Protein AF-A0A0G0EL10-F1 (afdb_monomer)

Sequence (91 aa):
MYTGQSDYEPVKNKGSLVKQYVYEHNLTLEGSYGMGDTESDASFLELVDNPIAFNPNDNLKEIAQKKGWRIVVEKKDVVYDITQCINMNLI

Foldseek 3Di:
DDPPDDPDDPDQAVLVVVVVVCVVVVHDLVVHEDEDAEPSRVNNLVRHPAYEHEVHDPNVVVVCLVVLHWYWYDDPNDIDTCSPVSNVVVD

pLDDT: mean 90.89, std 10.98, range [49.12, 98.5]

Structure (mmCIF, N/CA/C/O backbone):
data_AF-A0A0G0EL10-F1
#
_entry.id   AF-A0A0G0EL10-F1
#
loop_
_atom_site.group_PDB
_atom_site.id
_atom_site.type_symbol
_atom_site.label_atom_id
_atom_site.label_alt_id
_atom_site.label_comp_id
_atom_site.label_asym_id
_atom_site.label_entity_id
_atom_site.label_seq_id
_atom_site.pdbx_PDB_ins_code
_atom_site.Cartn_x
_atom_site.Cartn_y
_atom_site.Cartn_z
_atom_site.occupancy
_atom_site.B_iso_or_equiv
_atom_site.auth_seq_id
_atom_site.auth_comp_id
_atom_site.auth_asym_id
_atom_site.auth_atom_id
_atom_site.pdbx_PDB_model_num
ATOM 1 N N . MET A 1 1 ? -11.914 21.106 -26.533 1.00 70.69 1 MET A N 1
ATOM 2 C CA . MET A 1 1 ? -10.740 21.883 -26.082 1.00 70.69 1 MET A CA 1
ATOM 3 C C . MET A 1 1 ? -10.313 21.342 -24.732 1.00 70.69 1 MET A C 1
ATOM 5 O O . MET A 1 1 ? -11.180 21.173 -23.888 1.00 70.69 1 MET A O 1
ATOM 9 N N . TYR A 1 2 ? -9.029 21.039 -24.546 1.00 76.81 2 TYR A N 1
ATOM 10 C CA . TYR A 1 2 ? -8.463 20.736 -23.228 1.00 76.81 2 TYR A CA 1
ATOM 11 C C . TYR A 1 2 ? -8.115 22.064 -22.542 1.00 76.81 2 TYR A C 1
ATOM 13 O O . TYR A 1 2 ? -7.386 22.862 -23.128 1.00 76.81 2 TYR A O 1
ATOM 21 N N . THR A 1 3 ? -8.686 22.331 -21.363 1.00 87.44 3 THR A N 1
ATOM 22 C CA . THR A 1 3 ? -8.566 23.623 -20.653 1.00 87.44 3 THR A CA 1
ATOM 23 C C . THR A 1 3 ? -7.383 23.680 -19.685 1.00 87.44 3 THR A C 1
ATOM 25 O O . THR A 1 3 ? -7.006 24.767 -19.261 1.00 87.44 3 THR A O 1
ATOM 28 N N . GLY A 1 4 ? -6.800 22.531 -19.324 1.00 86.12 4 GLY A N 1
ATOM 29 C CA . GLY A 1 4 ? -5.723 22.439 -18.332 1.00 86.12 4 GLY A CA 1
ATOM 30 C C . GLY A 1 4 ? -6.150 22.715 -16.885 1.00 86.12 4 GLY A C 1
ATOM 31 O O . GLY A 1 4 ? -5.289 22.788 -16.015 1.00 86.12 4 GLY A O 1
ATOM 32 N N . GLN A 1 5 ? -7.449 22.869 -16.617 1.00 80.56 5 GLN A N 1
ATOM 33 C CA . GLN A 1 5 ? -7.984 23.041 -15.265 1.00 80.56 5 GLN A CA 1
ATOM 34 C C . GLN A 1 5 ? -8.426 21.693 -14.692 1.00 80.56 5 GLN A C 1
ATOM 36 O O . GLN A 1 5 ? -9.093 20.918 -15.378 1.00 80.56 5 GLN A O 1
ATOM 41 N N . SER A 1 6 ? -8.052 21.419 -13.440 1.00 77.44 6 SER A N 1
ATOM 42 C CA . SER A 1 6 ? -8.574 20.287 -12.673 1.00 77.44 6 SER A CA 1
ATOM 43 C C . SER A 1 6 ? -9.696 20.758 -11.752 1.00 77.44 6 SER A C 1
ATOM 45 O O . SER A 1 6 ? -9.460 21.612 -10.899 1.00 77.44 6 SER A O 1
ATOM 47 N N . ASP A 1 7 ? -10.877 20.155 -11.859 1.00 79.94 7 ASP A N 1
ATOM 48 C CA . ASP A 1 7 ? -11.986 20.414 -10.927 1.00 79.94 7 ASP A CA 1
ATOM 49 C C . ASP A 1 7 ? -11.763 19.762 -9.549 1.00 79.94 7 ASP A C 1
ATOM 51 O O . ASP A 1 7 ? -12.488 20.036 -8.594 1.00 79.94 7 ASP A O 1
ATOM 55 N N . TYR A 1 8 ? -10.763 18.882 -9.438 1.00 74.50 8 TYR A N 1
ATOM 56 C CA . TYR A 1 8 ? -10.501 18.080 -8.251 1.00 74.50 8 TYR A CA 1
ATOM 57 C C . TYR A 1 8 ? -9.000 17.859 -8.044 1.00 74.50 8 TYR A C 1
ATOM 59 O O . TYR A 1 8 ? -8.301 17.422 -8.961 1.00 74.50 8 TYR A O 1
ATOM 67 N N . GLU A 1 9 ? -8.516 18.116 -6.827 1.00 71.69 9 GLU A N 1
ATOM 68 C CA . GLU A 1 9 ? -7.173 17.712 -6.410 1.00 71.69 9 GLU A CA 1
ATOM 69 C C . GLU A 1 9 ? -7.204 16.309 -5.783 1.00 71.69 9 GLU A C 1
ATOM 71 O O . GLU A 1 9 ? -8.025 16.049 -4.899 1.00 71.69 9 GLU A O 1
ATOM 76 N N . PRO A 1 10 ? -6.292 15.402 -6.176 1.00 68.62 10 PRO A N 1
ATOM 77 C CA . PRO A 1 10 ? -6.160 14.105 -5.530 1.00 68.62 10 PRO A CA 1
ATOM 78 C C . PRO A 1 10 ? -5.880 14.242 -4.030 1.00 68.62 10 PRO A C 1
ATOM 80 O O . PRO A 1 10 ? -5.107 15.097 -3.589 1.00 68.62 10 PRO A O 1
ATOM 83 N N . VAL A 1 11 ? -6.461 13.344 -3.236 1.00 75.69 11 VAL A N 1
ATOM 84 C CA . VAL A 1 11 ? -6.238 13.311 -1.789 1.00 75.69 11 VAL A CA 1
ATOM 85 C C . VAL A 1 11 ? -4.765 13.017 -1.499 1.00 75.69 11 VAL A C 1
ATOM 87 O O . VAL A 1 11 ? -4.253 11.954 -1.844 1.00 75.69 11 VAL A O 1
ATOM 90 N N . LYS A 1 12 ? -4.090 13.955 -0.824 1.00 75.12 12 LYS A N 1
ATOM 91 C CA . LYS A 1 12 ? -2.653 13.863 -0.505 1.00 75.12 12 LYS A CA 1
ATOM 92 C C . LYS A 1 12 ? -2.313 12.743 0.484 1.00 75.12 12 LYS A C 1
ATOM 94 O O . LYS A 1 12 ? -1.193 12.249 0.474 1.00 75.12 12 LYS A O 1
ATOM 99 N N . ASN A 1 13 ? -3.260 12.351 1.341 1.00 83.25 13 ASN A N 1
ATOM 100 C CA . ASN A 1 13 ? -3.098 11.259 2.302 1.00 83.25 13 ASN A CA 1
ATOM 101 C C . ASN A 1 13 ? -4.266 10.273 2.188 1.00 83.25 13 ASN A C 1
ATOM 103 O O . ASN A 1 13 ? -5.335 10.480 2.767 1.00 83.25 13 ASN A O 1
ATOM 107 N N . LYS A 1 14 ? -4.048 9.198 1.427 1.00 86.88 14 LYS A N 1
ATOM 108 C CA . LYS A 1 14 ? -5.047 8.146 1.203 1.00 86.88 14 LYS A CA 1
ATOM 109 C C . LYS A 1 14 ? -5.389 7.403 2.500 1.00 86.88 14 LYS A C 1
ATOM 111 O O . LYS A 1 14 ? -6.547 7.056 2.709 1.00 86.88 14 LYS A O 1
ATOM 116 N N . GLY A 1 15 ? -4.420 7.223 3.401 1.00 90.00 15 GLY A N 1
ATOM 117 C CA . GLY A 1 15 ? -4.638 6.570 4.694 1.00 90.00 15 GLY A CA 1
ATOM 118 C C . GLY A 1 15 ? -5.680 7.276 5.565 1.00 90.00 15 GLY A C 1
ATOM 119 O O . GLY A 1 15 ? -6.577 6.632 6.107 1.00 90.00 15 GLY A O 1
ATOM 120 N N . SER A 1 16 ? -5.622 8.606 5.662 1.00 90.38 16 SER A N 1
ATOM 121 C CA . SER A 1 16 ? -6.613 9.381 6.423 1.00 90.38 16 SER A CA 1
ATOM 122 C C . SER A 1 16 ? -8.028 9.227 5.864 1.00 90.38 16 SER A C 1
ATOM 124 O O . SER A 1 16 ? -8.972 9.081 6.638 1.00 90.38 16 SER A O 1
ATOM 126 N N . LEU A 1 17 ? -8.169 9.198 4.535 1.00 91.62 17 LEU A N 1
ATOM 127 C CA . LEU A 1 17 ? -9.459 8.993 3.877 1.00 91.62 17 LEU A CA 1
ATOM 128 C C . LEU A 1 17 ? -10.034 7.605 4.183 1.00 91.62 17 LEU A C 1
ATOM 130 O O . LEU A 1 17 ? -11.205 7.495 4.531 1.00 91.62 17 LEU A O 1
ATOM 134 N N . VAL A 1 18 ? -9.209 6.555 4.105 1.00 92.88 18 VAL A N 1
ATOM 135 C CA . VAL A 1 18 ? -9.636 5.187 4.438 1.00 92.88 18 VAL A CA 1
ATOM 136 C C . VAL A 1 18 ? -10.085 5.101 5.896 1.00 92.88 18 VAL A C 1
ATOM 138 O O . VAL A 1 18 ? -11.163 4.575 6.163 1.00 92.88 18 VAL A O 1
ATOM 141 N N . LYS A 1 19 ? -9.323 5.672 6.841 1.00 93.50 19 LYS A N 1
ATOM 142 C CA . LYS A 1 19 ? -9.721 5.711 8.261 1.00 93.50 19 LYS A CA 1
ATOM 143 C C . LYS A 1 19 ? -11.063 6.405 8.464 1.00 93.50 19 LYS A C 1
ATOM 145 O O . LYS A 1 19 ? -11.908 5.883 9.186 1.00 93.50 19 LYS A O 1
ATOM 150 N N . GLN A 1 20 ? -11.249 7.566 7.837 1.00 94.00 20 GLN A N 1
ATOM 151 C CA . GLN A 1 20 ? -12.495 8.319 7.929 1.00 94.00 20 GLN A CA 1
ATOM 152 C C . GLN A 1 20 ? -13.669 7.502 7.381 1.00 94.00 20 GLN A C 1
ATOM 154 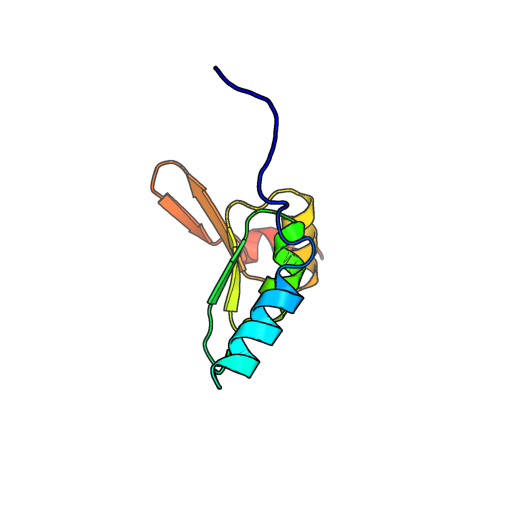O O . GLN A 1 20 ? -14.678 7.356 8.063 1.00 94.00 20 GLN A O 1
ATOM 159 N N . TYR A 1 21 ? -13.511 6.904 6.202 1.00 94.69 21 TYR A N 1
ATOM 160 C CA . TYR A 1 21 ? -14.562 6.115 5.567 1.00 94.69 21 TYR A CA 1
ATOM 161 C C . TYR A 1 21 ? -14.960 4.891 6.402 1.00 94.69 21 TYR A C 1
ATOM 163 O O . TYR A 1 21 ? -16.147 4.629 6.592 1.00 94.69 21 TYR A O 1
ATOM 171 N N . VAL A 1 22 ? -13.970 4.167 6.940 1.00 96.00 22 VAL A N 1
ATOM 172 C CA . VAL A 1 22 ? -14.183 3.015 7.829 1.00 96.00 22 VAL A CA 1
ATOM 173 C C . VAL A 1 22 ? -14.960 3.428 9.077 1.00 96.00 22 VAL A C 1
ATOM 175 O O . VAL A 1 22 ? -15.915 2.748 9.452 1.00 96.00 22 VAL A O 1
ATOM 178 N N . TYR A 1 23 ? -14.591 4.558 9.684 1.00 95.75 23 TYR A N 1
ATOM 179 C CA . TYR A 1 23 ? -15.274 5.102 10.854 1.00 95.75 23 TYR A CA 1
ATOM 180 C C . TYR A 1 23 ? -16.722 5.511 10.547 1.00 95.75 23 TYR A C 1
ATOM 182 O O . TYR A 1 23 ? -17.637 5.101 11.257 1.00 95.75 23 TYR A O 1
ATOM 190 N N . GLU A 1 24 ? -16.948 6.270 9.472 1.00 97.44 24 GLU A N 1
ATOM 191 C CA . GLU A 1 24 ? -18.276 6.768 9.082 1.00 97.44 24 GLU A CA 1
ATOM 192 C C . GLU A 1 24 ? -19.272 5.645 8.769 1.00 97.44 24 GLU A C 1
ATOM 194 O O . GLU A 1 24 ? -20.469 5.794 9.008 1.00 97.44 24 GLU A O 1
ATOM 199 N N . HIS A 1 25 ? -18.778 4.515 8.264 1.00 96.56 25 HIS A N 1
ATOM 200 C CA . HIS A 1 25 ? -19.606 3.389 7.832 1.00 96.56 25 HIS A CA 1
ATOM 201 C C . HIS A 1 25 ? -19.579 2.206 8.809 1.00 96.56 25 HIS A C 1
ATOM 203 O O . HIS A 1 25 ? -20.150 1.160 8.503 1.00 96.56 25 HIS A O 1
ATOM 209 N N . ASN A 1 26 ? -18.938 2.359 9.975 1.00 95.75 26 ASN A N 1
ATOM 210 C CA . ASN A 1 26 ? -18.785 1.311 10.989 1.00 95.75 26 ASN A CA 1
ATOM 211 C C . ASN A 1 26 ? -18.253 -0.016 10.403 1.00 95.75 26 ASN A C 1
ATOM 213 O O . ASN A 1 26 ? -18.790 -1.096 10.658 1.00 95.75 26 ASN A O 1
ATOM 217 N N . LEU A 1 27 ? -17.222 0.089 9.562 1.00 95.88 27 LEU A N 1
ATOM 218 C CA . LEU A 1 27 ? -16.559 -1.043 8.916 1.00 95.88 27 LEU A CA 1
ATOM 219 C C . LEU A 1 27 ? -15.362 -1.523 9.750 1.00 95.88 27 LEU A C 1
ATOM 221 O O . LEU A 1 27 ? -14.892 -0.841 10.657 1.00 95.88 27 LEU A O 1
ATOM 225 N N . THR A 1 28 ? -14.836 -2.694 9.400 1.00 96.25 28 THR A N 1
ATOM 226 C CA . THR A 1 28 ? -13.572 -3.226 9.925 1.00 96.25 28 THR A CA 1
ATOM 227 C C . THR A 1 28 ? -12.589 -3.461 8.782 1.00 96.25 28 THR A C 1
ATOM 229 O O . THR A 1 28 ? -13.001 -3.725 7.651 1.00 96.25 28 THR A O 1
ATOM 232 N N . LEU A 1 29 ? -11.294 -3.351 9.079 1.00 96.06 29 LEU A N 1
ATOM 233 C CA . LEU A 1 29 ? -10.206 -3.719 8.168 1.00 96.06 29 LEU A CA 1
ATOM 234 C C . LEU A 1 29 ? -9.658 -5.126 8.459 1.00 96.06 29 LEU A C 1
ATOM 236 O O . LEU A 1 29 ? -8.686 -5.539 7.832 1.00 96.06 29 LEU A O 1
ATOM 240 N N . GLU A 1 30 ? -10.292 -5.877 9.358 1.00 97.25 30 GLU A N 1
ATOM 241 C CA . GLU A 1 30 ? -9.924 -7.266 9.629 1.00 97.25 30 GLU A CA 1
ATOM 242 C C . GLU A 1 30 ? -10.040 -8.125 8.359 1.00 97.25 30 GLU A C 1
ATOM 244 O O . GLU A 1 30 ? -11.047 -8.091 7.647 1.00 97.25 30 GLU A O 1
ATOM 249 N N . GLY A 1 31 ? -8.982 -8.871 8.043 1.00 97.44 31 GLY A N 1
ATOM 250 C CA . GLY A 1 31 ? -8.884 -9.687 6.833 1.00 97.44 31 GLY A CA 1
ATOM 251 C C . GLY A 1 31 ? -8.816 -8.880 5.532 1.00 97.44 31 GLY A C 1
ATOM 252 O O . GLY A 1 31 ? -8.906 -9.463 4.448 1.00 97.44 31 GLY A O 1
ATOM 253 N N . SER A 1 32 ? -8.663 -7.554 5.607 1.00 97.75 32 SER A N 1
ATOM 254 C CA . SER A 1 32 ? -8.610 -6.692 4.425 1.00 97.75 32 SER A CA 1
ATOM 255 C C . SER A 1 32 ? -7.328 -6.890 3.617 1.00 97.75 32 SER A C 1
ATOM 257 O O . SER A 1 32 ? -6.276 -7.264 4.138 1.00 97.75 32 SER A O 1
ATOM 259 N N . TYR A 1 33 ? -7.430 -6.608 2.320 1.00 97.94 33 TYR A N 1
ATOM 260 C CA . TYR A 1 33 ? -6.312 -6.570 1.386 1.00 97.94 33 TYR A CA 1
ATOM 261 C C . TYR A 1 33 ? -6.200 -5.166 0.806 1.00 97.94 33 TYR A C 1
ATOM 263 O O . TYR A 1 33 ? -7.208 -4.547 0.463 1.00 97.94 33 TYR A O 1
ATOM 271 N N . GLY A 1 34 ? -4.972 -4.684 0.655 1.00 97.31 34 GLY A N 1
ATOM 272 C CA . GLY A 1 34 ? -4.681 -3.421 -0.016 1.00 97.31 34 GLY A CA 1
ATOM 273 C C . GLY A 1 34 ? -3.603 -3.624 -1.065 1.00 97.31 34 GLY A C 1
ATOM 274 O O . GLY A 1 34 ? -2.643 -4.352 -0.824 1.00 97.31 34 GLY A O 1
ATOM 275 N N . MET A 1 35 ? -3.762 -2.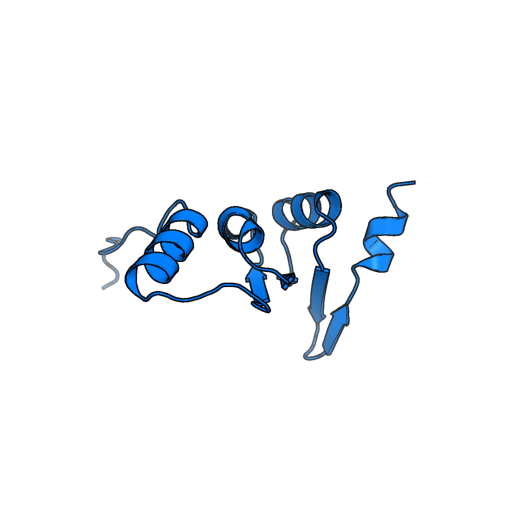985 -2.223 1.00 97.62 35 MET A N 1
ATOM 276 C CA . MET A 1 35 ? -2.790 -3.018 -3.317 1.00 97.62 35 MET A CA 1
ATOM 277 C C . MET A 1 35 ? -2.402 -1.601 -3.723 1.00 97.62 35 MET A C 1
ATOM 279 O O . MET A 1 35 ? -3.283 -0.776 -3.950 1.00 97.62 35 MET A O 1
ATOM 283 N N . GLY A 1 36 ? -1.103 -1.340 -3.842 1.00 97.38 36 GLY A N 1
ATOM 284 C CA . GLY A 1 36 ? -0.572 -0.072 -4.341 1.00 97.38 36 GLY A CA 1
ATOM 285 C C . GLY A 1 36 ? 0.721 -0.270 -5.122 1.00 97.38 36 GLY A C 1
ATOM 286 O O . GLY A 1 36 ? 1.387 -1.295 -4.969 1.00 97.38 36 GLY A O 1
ATOM 287 N N . ASP A 1 37 ? 1.063 0.708 -5.952 1.00 97.94 37 ASP A N 1
ATOM 288 C CA . ASP A 1 37 ? 2.210 0.685 -6.866 1.00 97.94 37 ASP A CA 1
ATOM 289 C C . ASP A 1 37 ? 3.209 1.826 -6.602 1.00 97.94 37 ASP A C 1
ATOM 291 O O . ASP A 1 37 ? 4.371 1.746 -7.005 1.00 97.94 37 ASP A O 1
ATOM 295 N N . THR A 1 38 ? 2.806 2.862 -5.860 1.00 97.19 38 THR A N 1
ATOM 296 C CA . THR A 1 38 ? 3.664 4.008 -5.523 1.00 97.19 38 THR A CA 1
ATOM 297 C C . THR A 1 38 ? 3.767 4.252 -4.020 1.00 97.19 38 THR A C 1
ATOM 299 O O . THR A 1 38 ? 2.950 3.809 -3.218 1.00 97.19 38 THR A O 1
ATOM 302 N N . GLU A 1 39 ? 4.764 5.024 -3.599 1.00 96.00 39 GLU A N 1
ATOM 303 C CA . GLU A 1 39 ? 4.954 5.425 -2.205 1.00 96.00 39 GLU A CA 1
ATOM 304 C C . 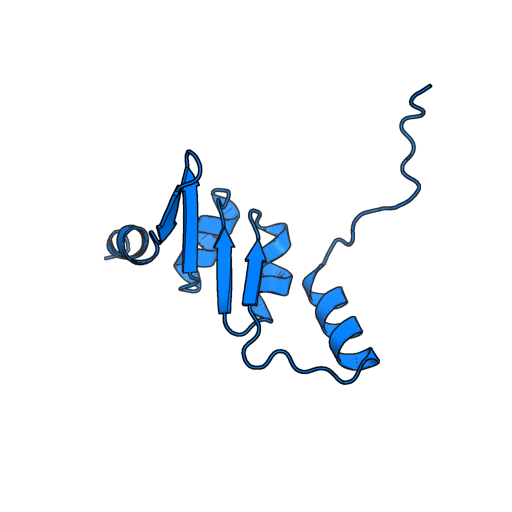GLU A 1 39 ? 3.765 6.208 -1.633 1.00 96.00 39 GLU A C 1
ATOM 306 O O . GLU A 1 39 ? 3.539 6.187 -0.424 1.00 96.00 39 GLU A O 1
ATOM 311 N N . SER A 1 40 ? 2.967 6.860 -2.488 1.00 94.69 40 SER A N 1
ATOM 312 C CA . SER A 1 40 ? 1.757 7.574 -2.063 1.00 94.69 40 SER A CA 1
ATOM 313 C C . SER A 1 40 ? 0.701 6.635 -1.458 1.00 94.69 40 SER A C 1
ATOM 315 O O . SER A 1 40 ? -0.104 7.045 -0.613 1.00 94.69 40 SER A O 1
ATOM 317 N N . ASP A 1 41 ? 0.745 5.355 -1.833 1.00 96.44 41 ASP A N 1
ATOM 318 C CA . ASP A 1 41 ? -0.151 4.302 -1.363 1.00 96.44 41 ASP A CA 1
ATOM 319 C C . ASP A 1 41 ? 0.259 3.737 -0.004 1.00 96.44 41 ASP A C 1
ATOM 321 O O . ASP A 1 41 ? -0.581 3.196 0.718 1.00 96.44 41 ASP A O 1
ATOM 325 N N . ALA A 1 42 ? 1.519 3.928 0.404 1.00 96.62 42 ALA A N 1
ATOM 326 C CA . ALA A 1 42 ? 2.042 3.392 1.659 1.00 96.62 42 ALA A CA 1
ATOM 327 C C . ALA A 1 42 ? 1.169 3.784 2.863 1.00 96.62 42 ALA A C 1
ATOM 329 O O . ALA A 1 42 ? 0.893 2.956 3.727 1.00 96.62 42 ALA A O 1
ATOM 330 N N . SER A 1 43 ? 0.663 5.022 2.872 1.00 95.50 43 SER A N 1
AT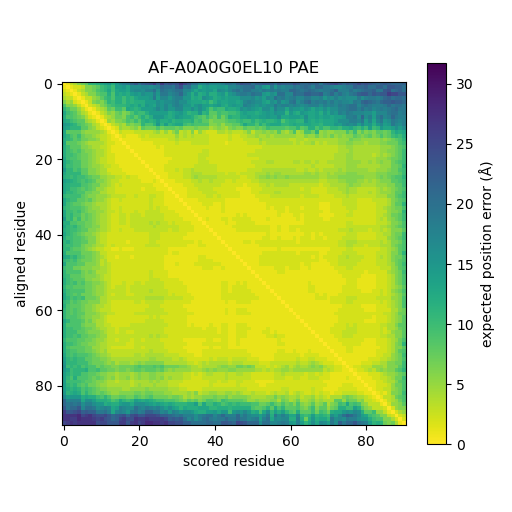OM 331 C CA . SER A 1 43 ? -0.174 5.549 3.957 1.00 95.50 43 SER A CA 1
ATOM 332 C C . SER A 1 43 ? -1.449 4.741 4.225 1.00 95.50 43 SER A C 1
ATOM 334 O O . SER A 1 43 ? -1.882 4.676 5.373 1.00 95.50 43 SER A O 1
ATOM 336 N N . PHE A 1 44 ? -2.063 4.135 3.202 1.00 95.56 44 PHE A N 1
ATOM 337 C CA . PHE A 1 44 ? -3.244 3.290 3.397 1.00 95.56 44 PHE A CA 1
ATOM 338 C C . PHE A 1 44 ? -2.889 1.802 3.448 1.00 95.56 44 PHE A C 1
ATOM 340 O O . PHE A 1 44 ? -3.569 1.052 4.143 1.00 95.56 44 PHE A O 1
ATOM 347 N N . LEU A 1 45 ? -1.819 1.376 2.766 1.00 97.75 45 LEU A N 1
ATOM 348 C CA . LEU A 1 45 ? -1.306 0.008 2.873 1.00 97.75 45 LEU A CA 1
ATOM 349 C C . LEU A 1 45 ? -0.890 -0.328 4.314 1.00 97.75 45 LEU A C 1
ATOM 351 O O . LEU A 1 45 ? -1.034 -1.461 4.748 1.00 97.75 45 LEU A O 1
ATOM 355 N N . GLU A 1 46 ? -0.466 0.662 5.098 1.00 97.25 46 GLU A N 1
ATOM 356 C CA . GLU A 1 46 ? -0.238 0.521 6.543 1.00 97.25 46 GLU A CA 1
ATOM 357 C C . GLU A 1 46 ? -1.479 0.164 7.369 1.00 97.25 46 GLU A C 1
ATOM 359 O O . GLU A 1 46 ? -1.340 -0.210 8.531 1.00 97.25 46 GLU A O 1
ATOM 364 N N . LEU A 1 47 ? -2.679 0.336 6.817 1.00 97.06 47 LEU A N 1
ATOM 365 C CA . LEU A 1 47 ? -3.934 0.189 7.554 1.00 97.06 47 LEU A CA 1
ATOM 366 C C . LEU A 1 47 ? -4.600 -1.165 7.350 1.00 97.06 47 LEU A C 1
ATOM 368 O O . LEU A 1 47 ? -5.456 -1.532 8.149 1.00 97.06 47 LEU A O 1
ATOM 372 N N . VAL A 1 48 ? -4.264 -1.856 6.264 1.00 97.56 48 VAL A N 1
ATOM 373 C CA . VAL A 1 48 ? -4.868 -3.139 5.902 1.00 97.56 48 VAL A CA 1
ATOM 374 C C . VAL A 1 48 ? -4.088 -4.294 6.518 1.00 97.56 48 VAL A C 1
ATOM 376 O O . VAL A 1 48 ? -2.878 -4.197 6.721 1.00 97.56 48 VAL A O 1
ATOM 379 N N . ASP A 1 49 ? -4.763 -5.417 6.741 1.00 98.12 49 ASP A N 1
ATOM 380 C CA . ASP A 1 49 ? -4.129 -6.613 7.307 1.00 98.12 49 ASP A CA 1
ATOM 381 C C . ASP A 1 49 ? -3.166 -7.283 6.317 1.00 98.12 49 ASP A C 1
ATOM 383 O O . ASP A 1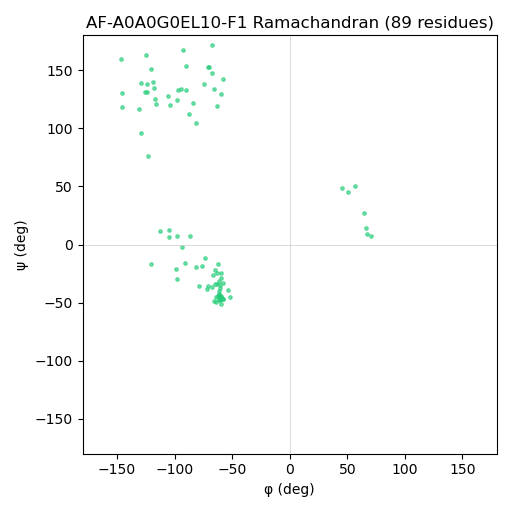 49 ? -2.125 -7.809 6.706 1.00 98.12 49 ASP A O 1
ATOM 387 N N . ASN A 1 50 ? -3.499 -7.256 5.022 1.00 98.06 50 ASN A N 1
ATOM 388 C CA . ASN A 1 50 ? -2.743 -7.928 3.965 1.00 98.06 50 ASN A CA 1
ATOM 389 C C . ASN A 1 50 ? -2.292 -6.925 2.882 1.00 98.06 50 ASN A C 1
ATOM 391 O O . ASN A 1 50 ? -2.891 -6.867 1.799 1.00 98.06 50 ASN A O 1
ATOM 395 N N . PRO A 1 51 ? -1.256 -6.106 3.145 1.00 98.25 51 PRO A N 1
ATOM 396 C CA . PRO A 1 51 ? -0.728 -5.153 2.174 1.00 98.25 51 PRO A CA 1
ATOM 397 C C . PRO A 1 51 ? 0.085 -5.836 1.070 1.00 98.25 51 PRO A C 1
ATOM 399 O O . PRO A 1 51 ? 0.910 -6.721 1.320 1.00 98.25 51 PRO A O 1
ATOM 402 N N . ILE A 1 52 ? -0.122 -5.377 -0.162 1.00 98.50 52 ILE A N 1
ATOM 403 C CA . ILE A 1 52 ? 0.540 -5.873 -1.365 1.00 98.50 52 ILE A CA 1
ATOM 404 C C . ILE A 1 52 ? 1.087 -4.684 -2.159 1.00 98.50 52 ILE A C 1
ATOM 406 O O . ILE A 1 52 ? 0.343 -3.851 -2.673 1.00 98.50 52 ILE A O 1
ATOM 410 N N . ALA A 1 53 ? 2.404 -4.634 -2.306 1.00 98.31 53 ALA A N 1
ATOM 411 C CA . ALA A 1 53 ? 3.071 -3.766 -3.262 1.00 98.31 53 ALA A CA 1
ATOM 412 C C . ALA A 1 53 ? 3.033 -4.448 -4.640 1.00 98.31 53 ALA A C 1
ATOM 414 O O . ALA A 1 53 ? 3.743 -5.429 -4.878 1.00 98.31 53 ALA A O 1
ATOM 415 N N . PHE A 1 54 ? 2.161 -3.974 -5.526 1.00 98.25 54 PHE A N 1
ATOM 416 C CA . PHE A 1 54 ? 1.901 -4.568 -6.835 1.00 98.25 54 PHE A CA 1
ATOM 417 C C . PHE A 1 54 ? 2.567 -3.740 -7.933 1.00 98.25 54 PHE A C 1
ATOM 419 O O . PHE A 1 54 ? 2.256 -2.565 -8.082 1.00 98.25 54 PHE A O 1
ATOM 426 N N . ASN A 1 55 ? 3.483 -4.346 -8.693 1.00 97.75 55 ASN A N 1
ATOM 427 C CA . ASN A 1 55 ? 4.350 -3.647 -9.647 1.00 97.75 55 ASN A CA 1
ATOM 428 C C . ASN A 1 55 ? 4.966 -2.358 -9.058 1.00 97.75 55 ASN A C 1
ATOM 430 O O . ASN A 1 55 ? 4.882 -1.305 -9.693 1.00 97.75 55 ASN A O 1
ATOM 434 N N . PRO A 1 56 ? 5.558 -2.403 -7.846 1.00 97.69 56 PRO A N 1
ATOM 435 C CA . PRO A 1 56 ? 5.928 -1.183 -7.151 1.00 97.69 56 PRO A CA 1
ATOM 436 C C . PRO A 1 56 ? 7.051 -0.434 -7.862 1.00 97.69 56 PRO A C 1
ATOM 438 O O . PRO A 1 56 ? 7.977 -1.043 -8.409 1.00 97.69 56 PRO A O 1
ATOM 441 N N . ASN A 1 57 ? 7.021 0.892 -7.761 1.00 97.69 57 ASN A N 1
ATOM 442 C CA . ASN A 1 57 ? 8.203 1.707 -7.996 1.00 97.69 57 ASN A CA 1
ATOM 443 C C . ASN A 1 57 ? 9.269 1.473 -6.906 1.00 97.69 57 ASN A C 1
ATOM 445 O O . ASN A 1 57 ? 9.021 0.812 -5.892 1.00 97.69 57 ASN A O 1
ATOM 449 N N . ASP A 1 58 ? 10.469 2.023 -7.100 1.00 96.88 58 ASP A N 1
ATOM 450 C CA . ASP A 1 58 ? 11.589 1.785 -6.181 1.00 96.88 58 ASP A CA 1
ATOM 451 C C . ASP A 1 58 ? 11.299 2.261 -4.748 1.00 96.88 58 ASP A C 1
ATOM 453 O O . ASP A 1 58 ? 11.644 1.566 -3.791 1.00 96.88 58 ASP A O 1
ATOM 457 N N . ASN A 1 59 ? 10.595 3.387 -4.591 1.00 97.81 59 ASN A N 1
ATOM 458 C CA . ASN A 1 59 ? 10.250 3.936 -3.280 1.00 97.81 59 ASN A CA 1
ATOM 459 C C . ASN A 1 59 ? 9.289 3.009 -2.514 1.00 97.81 59 ASN A C 1
ATOM 461 O O . ASN A 1 59 ? 9.535 2.676 -1.353 1.00 97.81 59 ASN A O 1
ATOM 465 N N . LEU A 1 60 ? 8.205 2.548 -3.150 1.00 97.56 60 LEU A N 1
ATOM 466 C CA . LEU A 1 60 ? 7.271 1.617 -2.514 1.00 97.56 60 LEU A CA 1
ATOM 467 C C . LEU A 1 60 ? 7.915 0.252 -2.278 1.00 97.56 60 LEU A C 1
ATOM 469 O O . LEU A 1 60 ? 7.665 -0.359 -1.242 1.00 97.56 60 LEU A O 1
ATOM 473 N N . LYS A 1 61 ? 8.762 -0.218 -3.197 1.00 97.00 61 LYS A N 1
ATOM 474 C CA . LYS A 1 61 ? 9.520 -1.459 -3.026 1.00 97.00 61 LYS A CA 1
ATOM 475 C C . LYS A 1 61 ? 10.387 -1.399 -1.769 1.00 97.00 61 LYS A C 1
ATOM 477 O O . LYS A 1 61 ? 10.336 -2.329 -0.970 1.00 97.00 61 LYS A O 1
ATOM 482 N N . GLU A 1 62 ? 11.126 -0.310 -1.554 1.00 96.31 62 GLU A N 1
ATOM 483 C CA . GLU A 1 62 ? 11.954 -0.136 -0.356 1.00 96.31 62 GLU A CA 1
ATOM 484 C C . GLU A 1 62 ? 11.105 -0.139 0.928 1.00 96.31 62 GLU A C 1
ATOM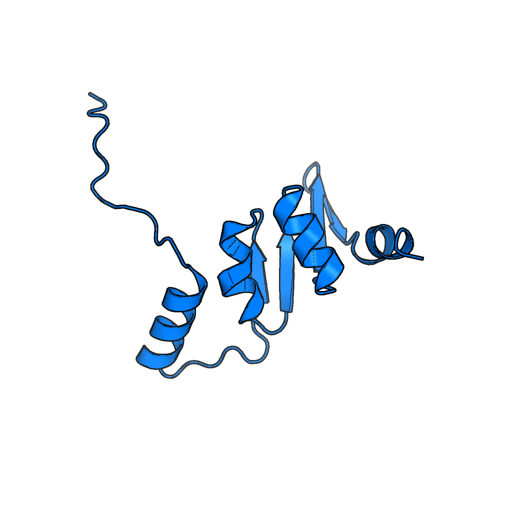 486 O O . GLU A 1 62 ? 11.454 -0.797 1.912 1.00 96.31 62 GLU A O 1
ATOM 491 N N . ILE A 1 63 ? 9.961 0.555 0.920 1.00 96.88 63 ILE A N 1
ATOM 492 C CA . ILE A 1 63 ? 9.012 0.554 2.044 1.00 96.88 63 ILE A CA 1
ATOM 493 C C . ILE A 1 63 ? 8.486 -0.863 2.303 1.00 96.88 63 ILE A C 1
ATOM 495 O O . ILE A 1 63 ? 8.501 -1.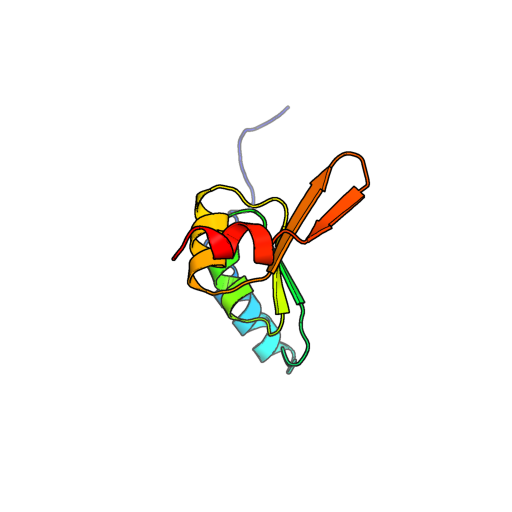324 3.445 1.00 96.88 63 ILE A O 1
ATOM 499 N N . ALA A 1 64 ? 8.058 -1.562 1.252 1.00 96.69 64 ALA A N 1
ATOM 500 C CA . ALA A 1 64 ? 7.519 -2.913 1.329 1.00 96.69 64 ALA A CA 1
ATOM 501 C C . ALA A 1 64 ? 8.550 -3.901 1.886 1.00 96.69 64 ALA A C 1
ATOM 503 O O . ALA A 1 64 ? 8.220 -4.680 2.775 1.00 96.69 64 ALA A O 1
ATOM 504 N N . GLN A 1 65 ? 9.810 -3.812 1.452 1.00 95.38 65 GLN A N 1
ATOM 505 C CA . GLN A 1 65 ? 10.915 -4.609 1.994 1.00 95.38 65 GLN A CA 1
ATOM 506 C C . GLN A 1 65 ? 11.110 -4.368 3.489 1.00 95.38 65 GLN A C 1
ATOM 508 O O . GLN A 1 65 ? 11.124 -5.313 4.275 1.00 95.38 65 GLN A O 1
ATOM 513 N N . LYS A 1 66 ? 11.216 -3.097 3.899 1.00 94.69 66 LYS A N 1
ATOM 514 C CA . LYS A 1 66 ? 11.414 -2.726 5.309 1.00 94.69 66 LYS A CA 1
ATOM 515 C C . LYS A 1 66 ? 10.264 -3.191 6.200 1.00 94.69 66 LYS A C 1
ATOM 517 O O . LYS A 1 66 ? 10.492 -3.526 7.358 1.00 94.69 66 LYS A O 1
ATOM 522 N N . LYS A 1 67 ? 9.037 -3.188 5.676 1.00 95.38 67 L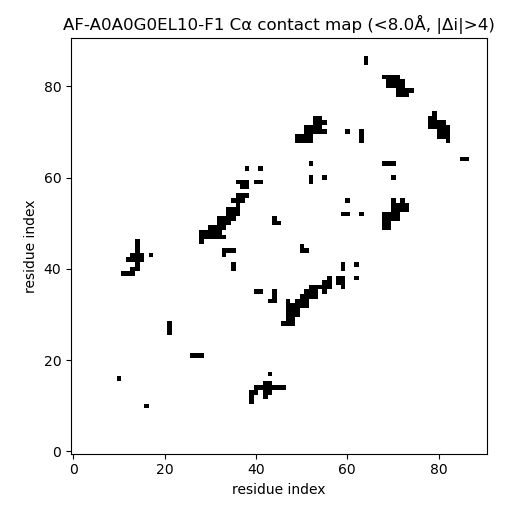YS A N 1
ATOM 523 C CA . LYS A 1 67 ? 7.824 -3.565 6.413 1.00 95.38 67 LYS A CA 1
ATOM 524 C C . LYS A 1 67 ? 7.427 -5.032 6.259 1.00 95.38 67 LYS A C 1
ATOM 526 O O . LYS A 1 67 ? 6.445 -5.447 6.866 1.00 95.38 67 LYS A O 1
ATOM 531 N N . GLY A 1 68 ? 8.160 -5.807 5.460 1.00 95.06 68 GLY A N 1
ATOM 532 C CA . GLY A 1 68 ? 7.823 -7.200 5.167 1.00 95.06 68 GLY A CA 1
ATOM 533 C C . GLY A 1 68 ? 6.502 -7.366 4.409 1.00 95.06 68 GLY A C 1
ATOM 534 O O . GLY A 1 68 ? 5.845 -8.395 4.548 1.00 95.06 68 GLY A O 1
ATOM 535 N N . TRP A 1 69 ? 6.084 -6.360 3.637 1.00 97.19 69 TRP A N 1
ATOM 536 C CA . TRP A 1 69 ? 4.883 -6.445 2.810 1.00 97.19 69 TRP A CA 1
ATOM 537 C C . TRP A 1 69 ? 5.097 -7.382 1.625 1.00 97.19 69 TRP A C 1
ATOM 539 O O . TRP A 1 69 ? 6.211 -7.545 1.121 1.00 97.19 69 TRP A O 1
ATOM 549 N N . ARG A 1 70 ? 4.000 -7.972 1.150 1.00 97.56 70 ARG A N 1
ATOM 550 C CA . ARG A 1 70 ? 4.012 -8.832 -0.031 1.00 97.56 70 ARG A CA 1
ATOM 551 C C . ARG A 1 70 ? 4.366 -8.002 -1.265 1.00 97.56 70 ARG A C 1
ATOM 553 O O . ARG A 1 70 ? 3.785 -6.940 -1.468 1.00 97.56 70 ARG A O 1
ATOM 560 N N . ILE A 1 71 ? 5.275 -8.494 -2.105 1.00 98.00 71 ILE A N 1
ATOM 561 C CA . ILE A 1 71 ? 5.651 -7.842 -3.365 1.00 98.00 71 ILE A CA 1
ATOM 562 C C . ILE A 1 71 ? 5.275 -8.750 -4.530 1.00 98.00 71 ILE A C 1
ATOM 564 O O . ILE A 1 71 ? 5.751 -9.883 -4.637 1.00 98.00 71 ILE A O 1
ATOM 568 N N . VAL A 1 72 ? 4.426 -8.231 -5.412 1.00 97.75 72 VAL A N 1
ATOM 569 C CA . VAL A 1 72 ? 3.883 -8.956 -6.560 1.00 97.75 72 VAL A CA 1
ATOM 570 C C . VAL A 1 72 ? 4.194 -8.197 -7.841 1.00 97.75 72 VAL A C 1
ATOM 572 O O . VAL A 1 72 ? 4.056 -6.978 -7.885 1.00 97.75 72 VAL A O 1
ATOM 575 N N . VAL A 1 73 ? 4.592 -8.916 -8.889 1.00 97.69 73 VAL A N 1
ATOM 576 C CA . VAL A 1 73 ? 4.848 -8.345 -10.215 1.00 97.69 73 VAL A CA 1
ATOM 577 C C . VAL A 1 73 ? 4.004 -9.057 -11.261 1.00 97.69 73 VAL A C 1
ATOM 579 O O . VAL A 1 73 ? 3.993 -10.285 -11.321 1.00 97.69 73 VAL A O 1
ATOM 582 N N . GLU A 1 74 ? 3.318 -8.292 -12.101 1.00 96.94 74 GLU A N 1
ATOM 583 C CA . GLU A 1 74 ? 2.654 -8.796 -13.301 1.00 96.94 74 GLU A CA 1
ATOM 584 C C . GLU A 1 74 ? 3.552 -8.586 -14.522 1.00 96.94 74 GLU A C 1
ATOM 586 O O . GLU A 1 74 ? 4.134 -7.516 -14.728 1.00 96.94 74 GLU A O 1
ATOM 591 N N . LYS A 1 75 ? 3.691 -9.636 -15.336 1.00 96.44 75 LYS A N 1
ATOM 592 C CA . LYS A 1 75 ? 4.348 -9.560 -16.635 1.00 96.44 75 LYS A CA 1
ATOM 593 C C . LYS A 1 75 ? 3.694 -10.508 -17.635 1.00 96.44 75 LYS A C 1
ATOM 595 O O . LYS A 1 75 ? 3.816 -11.721 -17.494 1.00 96.44 75 LYS A O 1
ATOM 600 N N . LYS A 1 76 ? 3.136 -9.943 -18.712 1.00 94.00 76 LYS A N 1
ATOM 601 C CA . LYS A 1 76 ? 2.503 -10.694 -19.817 1.00 94.00 76 LYS A CA 1
ATOM 602 C C . LYS A 1 76 ? 1.372 -11.603 -19.318 1.00 94.00 76 LYS A C 1
ATOM 604 O O . LYS A 1 76 ? 1.377 -12.796 -19.610 1.00 94.00 76 LYS A O 1
ATOM 609 N N . ASP A 1 77 ? 0.453 -11.043 -18.538 1.00 93.50 77 ASP A N 1
ATOM 610 C CA . ASP A 1 77 ? -0.718 -11.736 -17.986 1.00 93.50 77 ASP A CA 1
ATOM 611 C C . ASP A 1 77 ? -0.370 -12.833 -16.960 1.00 93.50 77 ASP A C 1
ATOM 613 O O . ASP A 1 77 ? -1.212 -13.654 -16.594 1.00 93.50 77 ASP A O 1
ATOM 617 N N . VAL A 1 78 ? 0.873 -12.844 -16.461 1.00 96.50 78 VAL A N 1
ATOM 618 C CA . VAL A 1 78 ? 1.346 -13.766 -15.422 1.00 96.50 78 VAL A CA 1
ATOM 619 C C . VAL A 1 78 ? 1.770 -12.982 -14.192 1.00 96.50 78 VAL A C 1
ATOM 621 O O . VAL A 1 78 ? 2.491 -11.990 -14.286 1.00 96.50 78 VAL A O 1
ATOM 624 N N . VAL A 1 79 ? 1.336 -13.457 -13.027 1.00 96.50 79 VAL A N 1
ATOM 625 C CA . VAL A 1 79 ? 1.590 -12.829 -11.731 1.00 96.50 79 VAL A CA 1
ATOM 626 C C . VAL A 1 79 ? 2.634 -13.631 -10.958 1.00 96.50 79 VAL A C 1
ATOM 628 O O . VAL A 1 79 ? 2.485 -14.837 -10.764 1.00 96.50 79 VAL A O 1
ATOM 631 N N . TYR A 1 80 ? 3.674 -12.947 -10.491 1.00 96.69 80 TYR A N 1
ATOM 632 C CA . TYR A 1 80 ? 4.780 -13.512 -9.729 1.00 96.69 80 TYR A CA 1
ATOM 633 C C . TYR A 1 80 ? 4.811 -12.910 -8.329 1.00 96.69 80 TYR A C 1
ATOM 635 O O . TYR A 1 80 ? 4.892 -11.693 -8.171 1.00 96.69 80 TYR A O 1
ATOM 643 N N . ASP A 1 81 ? 4.796 -13.764 -7.311 1.00 96.62 81 ASP A N 1
ATOM 644 C CA . ASP A 1 81 ? 5.107 -13.361 -5.943 1.00 96.62 81 ASP A CA 1
ATOM 645 C C . ASP A 1 81 ? 6.617 -13.462 -5.730 1.00 96.62 81 ASP A C 1
ATOM 647 O O . ASP A 1 81 ? 7.187 -14.553 -5.766 1.00 96.62 81 ASP A O 1
ATOM 651 N N . ILE A 1 82 ? 7.267 -12.316 -5.549 1.00 94.88 82 ILE A N 1
ATOM 652 C CA . ILE A 1 82 ? 8.728 -12.221 -5.451 1.00 94.88 82 ILE A CA 1
ATOM 653 C C . ILE A 1 82 ? 9.193 -11.809 -4.054 1.00 94.88 82 ILE A C 1
ATOM 655 O O . ILE A 1 82 ? 10.371 -11.507 -3.860 1.00 94.88 82 ILE A O 1
ATOM 659 N N . THR A 1 83 ? 8.287 -11.827 -3.071 1.00 92.62 83 THR A N 1
ATOM 660 C CA . THR A 1 83 ? 8.540 -11.370 -1.696 1.00 92.62 83 THR A CA 1
ATOM 661 C C . THR A 1 83 ? 9.798 -12.017 -1.100 1.00 92.62 83 THR A C 1
ATOM 663 O O . THR A 1 83 ? 10.661 -11.335 -0.552 1.00 92.62 83 THR A O 1
ATOM 666 N N . GLN A 1 84 ? 9.961 -13.332 -1.278 1.00 86.06 84 GLN A N 1
ATOM 667 C CA . GLN A 1 84 ? 11.102 -14.082 -0.733 1.00 86.06 84 GLN A CA 1
ATOM 668 C C . GLN A 1 84 ? 12.424 -13.777 -1.452 1.00 86.06 84 GLN A C 1
ATOM 670 O O . GLN A 1 84 ? 13.464 -13.656 -0.808 1.00 86.06 84 GLN A O 1
ATOM 675 N N . CYS A 1 85 ? 12.395 -13.600 -2.777 1.00 79.69 85 CYS A N 1
ATOM 676 C CA . CYS A 1 85 ? 13.592 -13.301 -3.568 1.00 79.69 85 CYS A CA 1
ATOM 677 C C . CYS A 1 85 ? 14.217 -11.961 -3.175 1.00 79.69 85 CYS A C 1
ATOM 679 O O . CYS A 1 85 ? 15.433 -11.795 -3.215 1.00 79.69 85 CYS A O 1
ATOM 681 N N . ILE A 1 86 ? 13.375 -10.998 -2.806 1.00 76.38 86 ILE A N 1
ATOM 682 C CA . ILE A 1 86 ? 13.801 -9.647 -2.469 1.00 76.38 86 ILE A CA 1
ATOM 683 C C . ILE A 1 86 ? 14.374 -9.576 -1.041 1.00 76.38 86 ILE A C 1
ATOM 685 O O . ILE A 1 86 ? 15.347 -8.855 -0.811 1.00 76.38 86 ILE A O 1
ATOM 689 N N . ASN A 1 87 ? 13.820 -10.339 -0.096 1.00 70.12 87 ASN A N 1
ATOM 690 C CA . ASN A 1 87 ? 14.253 -10.316 1.306 1.00 70.12 87 ASN A CA 1
ATOM 691 C C . ASN A 1 87 ? 15.573 -11.068 1.557 1.00 70.12 87 ASN A C 1
ATOM 693 O O . ASN A 1 87 ? 16.244 -10.803 2.549 1.00 70.12 87 ASN A O 1
ATOM 697 N N . MET A 1 88 ? 15.993 -11.951 0.646 1.00 60.56 88 MET A N 1
ATOM 698 C CA . MET A 1 88 ? 17.295 -12.633 0.714 1.00 60.56 88 MET A CA 1
ATOM 699 C C . MET A 1 88 ? 18.505 -11.693 0.580 1.00 60.56 88 MET A C 1
ATOM 701 O O . MET A 1 88 ? 19.591 -12.048 1.021 1.00 60.56 88 MET A O 1
ATOM 705 N N . ASN A 1 89 ? 18.336 -10.503 -0.007 1.00 56.28 89 ASN A N 1
ATOM 706 C CA . ASN A 1 89 ? 19.428 -9.547 -0.237 1.00 56.28 89 ASN A CA 1
ATOM 707 C C . ASN A 1 89 ? 19.694 -8.604 0.957 1.00 56.28 89 ASN A C 1
ATOM 709 O O . ASN A 1 89 ? 20.452 -7.648 0.818 1.00 56.28 89 ASN A O 1
ATOM 713 N N . LEU A 1 90 ? 19.038 -8.830 2.101 1.00 54.31 90 LEU A N 1
ATOM 714 C CA . LEU A 1 90 ? 19.148 -8.018 3.324 1.00 54.31 90 LEU A CA 1
ATOM 715 C C . LEU A 1 90 ? 19.984 -8.695 4.434 1.00 54.31 90 LEU A C 1
ATOM 717 O O . LEU A 1 90 ? 19.956 -8.224 5.571 1.00 54.31 90 LEU A O 1
ATOM 721 N N . ILE A 1 91 ? 20.712 -9.776 4.114 1.00 49.12 91 ILE A N 1
ATOM 722 C CA . ILE A 1 91 ? 21.583 -10.541 5.031 1.00 49.12 91 ILE A CA 1
ATOM 723 C C . ILE A 1 91 ? 23.055 -10.331 4.669 1.00 49.12 91 ILE A C 1
ATOM 725 O O . ILE A 1 91 ? 23.366 -10.392 3.458 1.00 49.12 91 ILE A O 1
#

Nearest PDB structures (foldseek):
  4nav-assembly1_D  TM=7.930E-01  e=1.160E-02  Xanthomonas campestris pv. campestris str. ATCC 33913
  3mmz-assembly1_A  TM=7.900E-01  e=1.160E-02  Streptomyces avermitilis MA-4680 = NBRC 14893
  3m1y-assembly2_C  TM=8.326E-01  e=3.432E-02  Helicobacter pylori
  3hyc-assembly3_E  TM=7.334E-01  e=4.206E-02  Escherichia coli B
  3ij5-assembly1_A  TM=6.370E-01  e=5.517E-02  Yersinia pestis CO92

Solvent-accessible surface area (backbone atoms only — not comparable to full-atom values): 5421 Å² total; per-residue (Å²): 135,88,82,88,75,74,98,68,80,79,75,89,54,47,23,62,54,51,52,50,52,34,60,78,66,75,56,79,49,79,88,28,72,32,77,35,36,44,54,71,38,47,58,35,34,75,65,29,70,44,31,31,36,43,60,42,40,72,65,24,43,53,52,27,61,78,69,69,39,44,34,35,40,75,60,93,97,40,80,43,81,44,43,68,73,62,59,64,75,78,115

Mean predicted aligned error: 5.65 Å

Secondary structure (DSSP, 8-state):
------S-PPPS-HHHHHHHHHHHTT---TT-EEEESSGGGHHHHTTSSEEEEES--HHHHHHHHHHT-EEEEEETTEEEE-HHHHHGGG-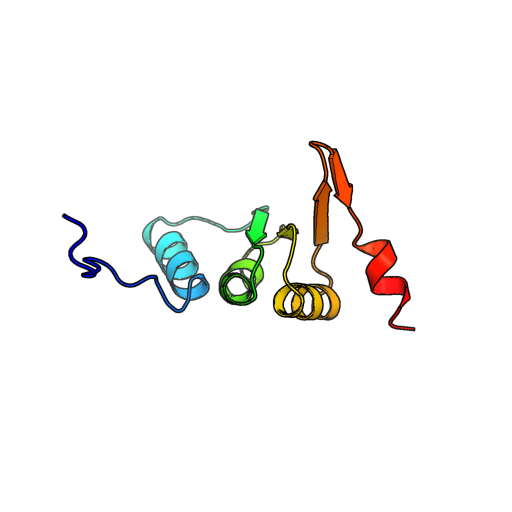

Radius of gyration: 15.83 Å; Cα contacts (8 Å, |Δi|>4): 126; chains: 1; bounding box: 41×38×37 Å